Protein AF-A0A841QJ33-F1 (afdb_monomer_lite)

Radius of gyration: 14.46 Å; chains: 1; bounding box: 26×19×44 Å

Foldseek 3Di:
DDDDDPPPPVCNVVPQPPDPLQNVLVVCVVVVHDDDPVSCVSPVVVVD

pLDDT: mean 72.38, std 15.31, range [37.91, 90.12]

Structure (mmCIF, N/CA/C/O backbone):
data_AF-A0A841QJ33-F1
#
_entry.id   AF-A0A841QJ33-F1
#
loop_
_atom_site.group_PDB
_atom_site.id
_atom_site.type_symbol
_atom_site.label_atom_id
_atom_site.label_alt_id
_atom_site.label_comp_id
_atom_site.label_asym_id
_atom_site.label_entity_id
_atom_site.label_seq_id
_atom_site.pdbx_PDB_ins_code
_atom_site.Cartn_x
_atom_site.Cartn_y
_atom_site.Cartn_z
_atom_site.occupancy
_atom_site.B_iso_or_equiv
_atom_site.auth_seq_id
_atom_site.auth_comp_id
_atom_site.auth_asym_id
_atom_site.auth_atom_id
_atom_site.pdbx_PDB_model_num
ATOM 1 N N . MET A 1 1 ? 18.460 11.997 -34.205 1.00 37.91 1 MET A N 1
ATOM 2 C CA . MET A 1 1 ? 17.587 10.836 -34.478 1.00 37.91 1 MET A CA 1
ATOM 3 C C . MET A 1 1 ? 17.074 10.328 -33.144 1.00 37.91 1 MET A C 1
ATOM 5 O O . MET A 1 1 ? 17.869 10.066 -32.254 1.00 37.91 1 MET A O 1
ATOM 9 N N . THR A 1 2 ? 15.759 10.350 -32.970 1.00 54.91 2 THR A N 1
ATOM 10 C CA . THR A 1 2 ? 15.030 10.063 -31.731 1.00 54.91 2 THR A CA 1
ATOM 11 C C . THR A 1 2 ? 14.932 8.559 -31.490 1.00 54.91 2 THR A C 1
ATOM 13 O O . THR A 1 2 ? 14.215 7.875 -32.214 1.00 54.91 2 THR A O 1
ATOM 16 N N . THR A 1 3 ? 15.590 8.046 -30.455 1.00 46.00 3 THR A N 1
ATOM 17 C CA . THR A 1 3 ? 15.318 6.699 -29.937 1.00 46.00 3 THR A CA 1
ATOM 18 C C . THR A 1 3 ? 15.374 6.728 -28.418 1.00 46.00 3 THR A C 1
ATOM 20 O O . THR A 1 3 ? 16.408 6.447 -27.823 1.00 46.00 3 THR A O 1
ATOM 23 N N . SER A 1 4 ? 14.250 7.049 -27.781 1.00 61.91 4 SER A N 1
ATOM 24 C CA . SER A 1 4 ? 13.960 6.442 -26.484 1.00 61.91 4 SER A CA 1
ATOM 25 C C . SER A 1 4 ? 12.860 5.416 -26.711 1.00 61.91 4 SER A C 1
ATOM 27 O O . SER A 1 4 ? 11.735 5.804 -27.024 1.00 61.91 4 SER A O 1
ATOM 29 N N . PRO A 1 5 ? 13.170 4.114 -26.628 1.00 51.06 5 PRO A N 1
ATOM 30 C CA . PRO A 1 5 ? 12.130 3.133 -26.427 1.00 51.06 5 PRO A CA 1
ATOM 31 C C . PRO A 1 5 ? 12.594 2.166 -25.337 1.00 51.06 5 PRO A C 1
ATOM 33 O O . PRO A 1 5 ? 12.774 0.977 -25.598 1.00 51.06 5 PRO A O 1
ATOM 36 N N . PHE A 1 6 ? 12.822 2.660 -24.115 1.00 58.44 6 PHE A N 1
ATOM 37 C CA . PHE A 1 6 ? 12.803 1.772 -22.951 1.00 58.44 6 PHE A CA 1
ATOM 38 C C . PHE A 1 6 ? 11.365 1.263 -22.825 1.00 58.44 6 PHE A C 1
ATOM 40 O O . PHE A 1 6 ? 10.507 1.862 -22.186 1.00 58.44 6 PHE A O 1
ATOM 47 N N . LYS A 1 7 ? 11.068 0.195 -23.567 1.00 58.72 7 LYS A N 1
ATOM 48 C CA . LYS A 1 7 ? 9.869 -0.605 -23.381 1.00 58.72 7 LYS A CA 1
ATOM 49 C C . LYS A 1 7 ? 10.021 -1.186 -21.977 1.00 58.72 7 LYS A C 1
ATOM 51 O O . LYS A 1 7 ? 11.012 -1.895 -21.784 1.00 58.72 7 LYS A O 1
ATOM 56 N N . PRO A 1 8 ? 9.133 -0.873 -21.018 1.00 56.34 8 PRO A N 1
ATOM 57 C CA . PRO A 1 8 ? 9.291 -1.365 -19.661 1.00 56.34 8 PRO A CA 1
ATOM 58 C C . PRO A 1 8 ? 9.396 -2.882 -19.731 1.00 56.34 8 PRO A C 1
ATOM 60 O O . PRO A 1 8 ? 8.507 -3.568 -20.248 1.00 56.34 8 PRO A O 1
ATOM 63 N N . THR A 1 9 ? 10.558 -3.404 -19.350 1.00 61.69 9 THR A N 1
ATOM 64 C CA . THR A 1 9 ? 10.802 -4.839 -19.374 1.00 61.69 9 THR A CA 1
ATOM 65 C C . THR A 1 9 ? 9.917 -5.481 -18.317 1.00 61.69 9 THR A C 1
ATOM 67 O O . THR A 1 9 ? 9.531 -4.845 -17.339 1.00 61.69 9 THR A O 1
ATOM 70 N N . ASN A 1 10 ? 9.613 -6.771 -18.472 1.00 58.44 10 ASN A N 1
ATOM 71 C CA . ASN A 1 10 ? 8.890 -7.534 -17.451 1.00 58.44 10 ASN A CA 1
ATOM 72 C C . ASN A 1 10 ? 9.483 -7.322 -16.044 1.00 58.44 10 ASN A C 1
ATOM 74 O O . ASN A 1 10 ? 8.754 -7.325 -15.069 1.00 58.44 10 ASN A O 1
ATOM 78 N N . SER A 1 11 ? 10.781 -7.048 -15.920 1.00 56.41 11 SER A N 1
ATOM 79 C CA . SER A 1 11 ? 11.403 -6.688 -14.647 1.00 56.41 11 SER A CA 1
ATOM 80 C C . SER A 1 11 ? 10.879 -5.399 -14.010 1.00 56.41 11 SER A C 1
ATOM 82 O O . SER A 1 11 ? 10.925 -5.322 -12.802 1.00 56.41 11 SER A O 1
ATOM 84 N N . GLU A 1 12 ? 10.416 -4.392 -14.753 1.00 56.75 12 GLU A N 1
ATOM 85 C CA . GLU A 1 12 ? 9.809 -3.173 -14.186 1.00 56.75 12 GLU A CA 1
ATOM 86 C C . GLU A 1 12 ? 8.328 -3.382 -13.845 1.00 56.75 12 GLU A C 1
ATOM 88 O O . GLU A 1 12 ? 7.834 -2.824 -12.871 1.00 56.75 12 GLU A O 1
ATOM 93 N N . ILE A 1 13 ? 7.640 -4.235 -14.610 1.00 58.62 13 ILE A N 1
ATOM 94 C CA . ILE A 1 13 ? 6.219 -4.576 -14.422 1.00 58.62 13 ILE A CA 1
ATOM 95 C C . ILE A 1 13 ? 6.031 -5.591 -13.278 1.00 58.62 13 ILE A C 1
ATOM 97 O O . ILE A 1 13 ? 5.057 -5.526 -12.532 1.00 58.62 13 ILE A O 1
ATOM 101 N N . TYR A 1 14 ? 6.975 -6.521 -13.129 1.00 59.38 14 TYR A N 1
ATOM 102 C CA . TYR A 1 14 ? 6.992 -7.577 -12.114 1.00 59.38 14 TYR A CA 1
ATOM 103 C C . TYR A 1 14 ? 8.080 -7.361 -11.056 1.00 59.38 14 TYR A C 1
ATOM 105 O O . TYR A 1 14 ? 8.317 -8.265 -10.252 1.00 59.38 14 TYR A O 1
ATOM 113 N N . ALA A 1 15 ? 8.760 -6.205 -11.040 1.00 61.69 15 ALA A N 1
ATOM 114 C CA . ALA A 1 15 ? 9.707 -5.905 -9.970 1.00 61.69 15 ALA A CA 1
ATOM 115 C C . ALA A 1 15 ? 8.947 -5.919 -8.644 1.00 61.69 15 ALA A C 1
ATOM 117 O O . ALA A 1 15 ? 8.010 -5.131 -8.473 1.00 61.69 15 ALA A O 1
ATOM 118 N N . PRO A 1 16 ? 9.352 -6.760 -7.678 1.00 61.41 16 PRO A N 1
ATOM 119 C CA . PRO A 1 16 ? 8.894 -6.566 -6.322 1.00 61.41 16 PRO A CA 1
ATOM 120 C C . PRO A 1 16 ? 9.324 -5.162 -5.869 1.00 61.41 16 PRO A C 1
ATOM 122 O O . PRO A 1 16 ? 10.348 -4.642 -6.334 1.00 61.41 16 PRO A O 1
ATOM 125 N N . PRO A 1 17 ? 8.561 -4.523 -4.972 1.00 65.19 17 PRO A N 1
ATOM 126 C CA . PRO A 1 17 ? 8.927 -3.219 -4.448 1.00 65.19 17 PRO A CA 1
ATOM 127 C C . PRO A 1 17 ? 10.365 -3.257 -3.937 1.00 65.19 17 PRO A C 1
ATOM 129 O O . PRO A 1 17 ? 10.725 -4.111 -3.130 1.00 65.19 17 PRO A O 1
ATOM 132 N N . ARG A 1 18 ? 11.198 -2.323 -4.410 1.00 73.88 18 ARG A N 1
ATOM 133 C CA . ARG A 1 18 ? 12.607 -2.215 -3.986 1.00 73.88 18 ARG A CA 1
ATOM 134 C C . ARG A 1 18 ? 12.752 -1.926 -2.488 1.00 73.88 18 ARG A C 1
ATOM 136 O O . ARG A 1 18 ? 13.844 -2.054 -1.948 1.00 73.88 18 ARG A O 1
ATOM 143 N N . ASN A 1 19 ? 11.655 -1.543 -1.836 1.00 81.19 19 ASN A N 1
ATOM 144 C CA . ASN A 1 19 ? 11.546 -1.382 -0.399 1.00 81.19 19 ASN A CA 1
ATOM 145 C C . ASN A 1 19 ? 10.560 -2.419 0.167 1.00 81.19 19 ASN A C 1
ATOM 147 O O . ASN A 1 19 ? 9.392 -2.465 -0.227 1.00 81.19 19 ASN A O 1
ATOM 151 N N . TRP A 1 20 ? 11.037 -3.218 1.121 1.00 81.06 20 TRP A N 1
ATOM 152 C CA . TRP A 1 20 ? 10.244 -4.229 1.811 1.00 81.06 20 TRP A CA 1
ATOM 153 C C . TRP A 1 20 ? 9.029 -3.645 2.546 1.00 81.06 20 TRP A C 1
ATOM 155 O O . TRP A 1 20 ? 7.946 -4.228 2.500 1.00 81.06 20 TRP A O 1
ATOM 165 N N . ASP A 1 21 ? 9.156 -2.456 3.136 1.00 84.56 21 ASP A N 1
ATOM 166 C CA . ASP A 1 21 ? 8.058 -1.791 3.849 1.00 84.56 21 ASP A CA 1
ATOM 167 C C . ASP A 1 21 ? 6.906 -1.439 2.903 1.00 84.56 21 ASP A C 1
ATOM 169 O O . ASP A 1 21 ? 5.728 -1.569 3.246 1.00 84.56 21 ASP A O 1
ATOM 173 N N . VAL A 1 22 ? 7.248 -1.062 1.669 1.00 84.00 22 VAL A N 1
ATOM 174 C CA . VAL A 1 22 ? 6.283 -0.779 0.605 1.00 84.00 22 VAL A CA 1
ATOM 175 C C . VAL A 1 22 ? 5.597 -2.064 0.139 1.00 84.00 22 VAL A C 1
ATOM 177 O O . VAL A 1 22 ? 4.384 -2.067 -0.065 1.00 84.00 22 VAL A O 1
ATOM 180 N N . ALA A 1 23 ? 6.336 -3.170 0.012 1.00 84.69 23 ALA A N 1
ATOM 181 C CA . ALA A 1 23 ? 5.751 -4.470 -0.321 1.00 84.69 23 ALA A CA 1
ATOM 182 C C . ALA A 1 23 ? 4.749 -4.933 0.736 1.00 84.69 23 ALA A C 1
ATOM 184 O O . ALA A 1 23 ? 3.631 -5.318 0.393 1.00 84.69 23 ALA A O 1
ATOM 185 N N . CYS A 1 24 ? 5.109 -4.818 2.013 1.00 86.75 24 CYS A N 1
ATOM 186 C CA . CYS A 1 24 ? 4.215 -5.122 3.124 1.00 86.75 24 CYS A CA 1
ATOM 187 C C . CYS A 1 24 ? 2.960 -4.240 3.104 1.00 86.75 24 CYS A C 1
ATOM 189 O O . CYS A 1 24 ? 1.849 -4.754 3.235 1.00 86.75 24 CYS A O 1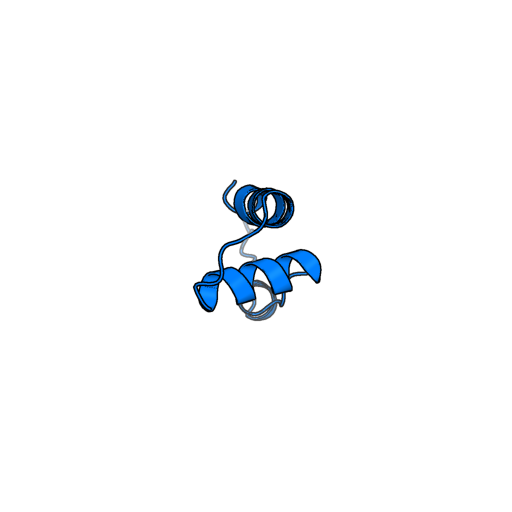
ATOM 191 N N . ALA A 1 25 ? 3.112 -2.930 2.881 1.00 87.75 25 ALA A N 1
ATOM 192 C CA . ALA A 1 25 ? 1.979 -2.013 2.784 1.00 87.75 25 ALA A CA 1
ATOM 193 C C . ALA A 1 25 ? 1.045 -2.367 1.610 1.00 87.75 25 ALA A C 1
ATOM 195 O O . ALA A 1 25 ? -0.169 -2.434 1.785 1.00 87.75 25 ALA A O 1
ATOM 196 N N . LEU A 1 26 ? 1.587 -2.670 0.428 1.00 85.75 26 LEU A N 1
ATOM 197 C CA . LEU A 1 26 ? 0.788 -3.083 -0.731 1.00 85.75 26 LEU A CA 1
ATOM 198 C C . LEU A 1 26 ? 0.079 -4.426 -0.508 1.00 85.75 26 LEU A C 1
ATOM 200 O O . LEU A 1 26 ? -1.076 -4.581 -0.907 1.00 85.75 26 LEU A O 1
ATOM 204 N N . CYS A 1 27 ? 0.737 -5.392 0.135 1.00 87.25 27 CYS A N 1
ATOM 205 C CA . CYS A 1 27 ? 0.120 -6.669 0.493 1.00 87.25 27 CYS A CA 1
ATOM 206 C C . CYS A 1 27 ? -1.040 -6.483 1.477 1.00 87.25 27 CYS A C 1
ATOM 208 O O . CYS A 1 27 ? -2.112 -7.041 1.254 1.00 87.25 27 CYS A O 1
ATOM 210 N N . ASN A 1 28 ? -0.863 -5.653 2.507 1.00 89.25 28 ASN A N 1
ATOM 211 C CA . ASN A 1 28 ? -1.927 -5.329 3.457 1.00 89.25 28 ASN A CA 1
ATOM 212 C C . ASN A 1 28 ? -3.116 -4.654 2.763 1.00 89.25 28 ASN A C 1
ATOM 214 O O . ASN A 1 28 ? -4.255 -5.062 2.976 1.00 89.25 28 ASN A O 1
ATOM 218 N N . LEU A 1 29 ? -2.852 -3.698 1.865 1.00 87.06 29 LEU A N 1
ATOM 219 C CA 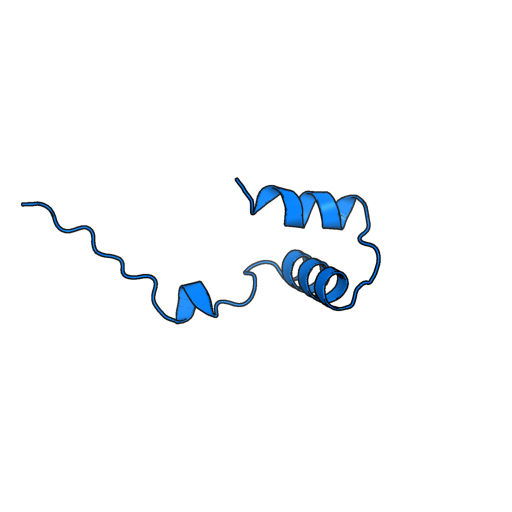. LEU A 1 29 ? -3.892 -3.035 1.077 1.00 87.06 29 LEU A CA 1
ATOM 220 C C . LEU A 1 29 ? -4.683 -4.041 0.224 1.00 87.06 29 LEU A C 1
ATOM 222 O O . LEU A 1 29 ? -5.912 -4.029 0.231 1.00 87.06 29 LEU A O 1
ATOM 226 N N . ARG A 1 30 ? -3.988 -4.954 -0.469 1.00 85.50 30 ARG A N 1
ATOM 227 C CA . ARG A 1 30 ? -4.612 -6.017 -1.281 1.00 85.50 30 ARG A CA 1
ATOM 228 C C . ARG A 1 30 ? -5.408 -7.017 -0.446 1.00 85.50 30 ARG A C 1
ATOM 230 O O . ARG A 1 30 ? -6.403 -7.545 -0.929 1.00 85.50 30 ARG A O 1
ATOM 237 N N . ALA A 1 31 ? -4.984 -7.265 0.788 1.00 89.19 31 ALA A N 1
ATOM 238 C CA . ALA A 1 31 ? -5.689 -8.118 1.737 1.00 89.19 31 ALA A CA 1
ATOM 239 C C . ALA A 1 31 ? -6.871 -7.409 2.432 1.00 89.19 31 ALA A C 1
ATOM 241 O O . ALA A 1 31 ? -7.547 -8.031 3.249 1.00 89.19 31 ALA A O 1
ATOM 242 N N . GLY A 1 32 ? -7.123 -6.124 2.143 1.00 88.31 32 GLY A N 1
ATOM 243 C CA . GLY A 1 32 ? -8.165 -5.331 2.804 1.00 88.31 32 GLY A CA 1
ATOM 244 C C . GLY A 1 32 ? -7.837 -4.968 4.257 1.00 88.31 32 GLY A C 1
ATOM 245 O O . GLY A 1 32 ? -8.724 -4.571 5.011 1.00 88.31 32 GLY A O 1
ATOM 246 N N . VAL A 1 33 ? -6.573 -5.108 4.662 1.00 89.00 33 VAL A N 1
ATOM 247 C CA . VAL A 1 33 ? -6.098 -4.742 5.997 1.00 89.00 33 VAL A CA 1
ATOM 248 C C . VAL A 1 33 ? -5.904 -3.222 6.050 1.00 89.00 33 VAL A C 1
ATOM 250 O O . VAL A 1 33 ? -5.230 -2.664 5.178 1.00 89.00 33 VAL A O 1
ATOM 253 N N . PRO A 1 34 ? -6.452 -2.528 7.065 1.00 88.06 34 PRO A N 1
ATOM 254 C CA . PRO A 1 34 ? -6.243 -1.096 7.230 1.00 88.06 34 PRO A CA 1
ATOM 255 C C . PRO A 1 34 ? -4.753 -0.766 7.347 1.00 88.06 34 PRO A C 1
ATOM 257 O O . PRO A 1 34 ? -4.047 -1.317 8.191 1.00 88.06 34 PRO A O 1
ATOM 260 N N . LEU A 1 35 ? -4.278 0.157 6.512 1.00 88.94 35 LEU A N 1
ATOM 261 C CA . LEU A 1 35 ? -2.899 0.631 6.579 1.00 88.94 35 LEU A CA 1
ATOM 262 C C . LEU A 1 35 ? -2.701 1.605 7.736 1.00 88.94 35 LEU A C 1
ATOM 264 O O . LEU A 1 35 ? -3.562 2.445 8.016 1.00 88.94 35 LEU A O 1
ATOM 268 N N . THR A 1 36 ? -1.524 1.542 8.354 1.00 90.12 36 THR A N 1
ATOM 269 C CA . THR A 1 36 ? -1.075 2.567 9.303 1.00 90.12 36 THR A CA 1
ATOM 270 C C . THR A 1 36 ? -0.752 3.874 8.575 1.00 90.12 36 THR A C 1
ATOM 272 O O . THR A 1 36 ? -0.484 3.875 7.374 1.00 90.12 36 THR A O 1
ATOM 275 N N . GLU A 1 37 ? -0.720 5.002 9.290 1.00 88.38 37 GLU A N 1
ATOM 276 C CA . GLU A 1 37 ? -0.370 6.307 8.698 1.00 88.38 37 GLU A CA 1
ATOM 277 C C . GLU A 1 37 ? 1.011 6.295 8.016 1.00 88.38 37 GLU A C 1
ATOM 279 O O . GLU A 1 37 ? 1.176 6.840 6.925 1.00 88.38 37 GLU A O 1
ATOM 284 N N . ALA A 1 38 ? 1.982 5.581 8.595 1.00 85.75 38 ALA A N 1
ATOM 285 C CA . ALA A 1 38 ? 3.299 5.389 7.990 1.00 85.75 38 ALA A CA 1
ATOM 286 C C . ALA A 1 38 ? 3.220 4.610 6.663 1.00 85.75 38 ALA A C 1
ATOM 288 O O . ALA A 1 38 ? 3.835 4.997 5.672 1.00 85.75 38 ALA A O 1
ATOM 289 N N . GLN A 1 39 ? 2.420 3.541 6.610 1.00 85.75 39 GLN A N 1
ATOM 290 C CA . GLN A 1 39 ? 2.218 2.750 5.392 1.00 85.75 39 GLN A CA 1
ATOM 291 C C . GLN A 1 39 ? 1.451 3.525 4.313 1.00 85.75 39 GLN A C 1
ATOM 293 O O . GLN A 1 39 ? 1.772 3.403 3.132 1.00 85.75 39 GLN A O 1
ATOM 298 N N . LYS A 1 40 ? 0.484 4.365 4.701 1.00 86.44 40 LYS A N 1
ATOM 299 C CA . LYS A 1 40 ? -0.224 5.259 3.772 1.00 86.44 40 LYS A CA 1
ATOM 300 C C . LYS A 1 40 ? 0.727 6.263 3.126 1.00 86.44 40 LYS A C 1
ATOM 302 O O . LYS A 1 40 ? 0.673 6.437 1.913 1.00 86.44 40 LYS A O 1
ATOM 307 N N . ALA A 1 41 ? 1.626 6.870 3.904 1.00 85.81 41 ALA A N 1
ATOM 308 C CA . ALA A 1 41 ? 2.637 7.786 3.375 1.00 85.81 41 ALA A CA 1
ATOM 309 C C . ALA A 1 41 ? 3.596 7.091 2.390 1.00 85.81 41 ALA A C 1
ATOM 311 O O . ALA A 1 41 ? 4.004 7.685 1.394 1.00 85.81 41 AL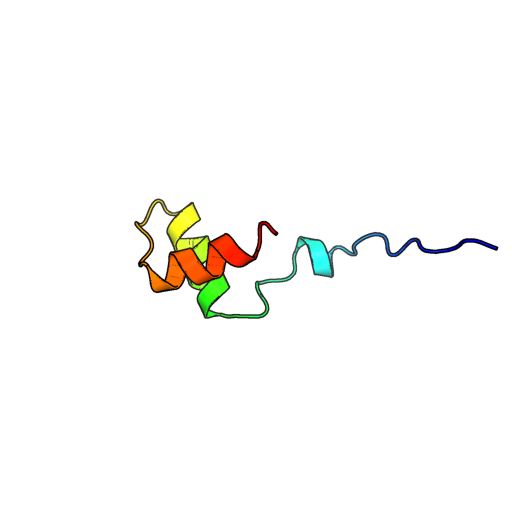A A O 1
ATOM 312 N N . LEU A 1 42 ? 3.926 5.819 2.638 1.00 82.38 42 LEU A N 1
ATOM 313 C CA . LEU A 1 42 ? 4.779 5.018 1.757 1.00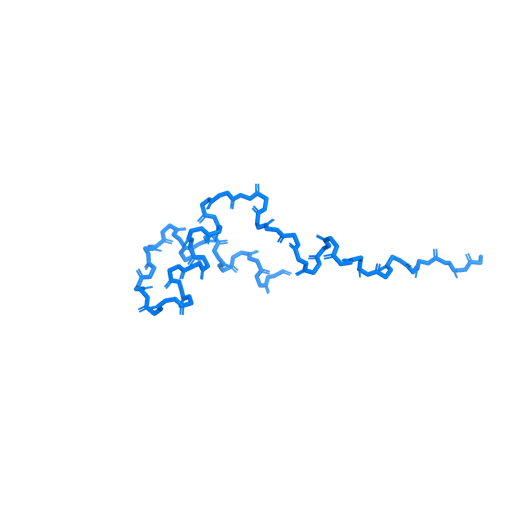 82.38 42 LEU A CA 1
ATOM 314 C C . LEU A 1 42 ? 4.101 4.665 0.424 1.00 82.38 42 LEU A C 1
ATOM 316 O O . LEU A 1 42 ? 4.749 4.734 -0.617 1.00 82.38 42 LEU A O 1
ATOM 320 N N . VAL A 1 43 ? 2.813 4.304 0.439 1.00 76.00 43 VAL A N 1
ATOM 321 C CA . VAL A 1 43 ? 2.069 3.943 -0.784 1.00 76.00 43 VAL A CA 1
ATOM 322 C C . VAL A 1 43 ? 1.621 5.183 -1.565 1.00 76.00 43 VAL A C 1
ATOM 324 O O . VAL A 1 43 ? 1.766 5.211 -2.783 1.00 76.00 43 VAL A O 1
ATOM 327 N N . GLY A 1 44 ? 1.149 6.235 -0.889 1.00 72.38 44 GLY A N 1
ATOM 328 C CA . GLY A 1 44 ? 0.657 7.461 -1.533 1.00 72.38 44 GLY A CA 1
ATOM 329 C C . GLY A 1 44 ? 1.728 8.260 -2.286 1.00 72.38 44 GLY A C 1
ATOM 330 O O . GLY A 1 44 ? 1.409 8.998 -3.211 1.00 72.38 44 GLY A O 1
ATOM 331 N N . ASN A 1 45 ? 3.008 8.080 -1.948 1.00 61.06 45 ASN A N 1
ATOM 332 C CA . ASN A 1 45 ? 4.121 8.696 -2.676 1.00 61.06 45 ASN A CA 1
ATOM 333 C C . ASN A 1 45 ? 4.481 7.980 -3.993 1.00 61.06 45 ASN A C 1
ATOM 335 O O . ASN A 1 45 ? 5.310 8.501 -4.732 1.00 61.06 45 ASN A O 1
ATOM 339 N N . MET A 1 46 ? 3.896 6.812 -4.298 1.00 56.25 46 MET A N 1
ATOM 340 C CA . MET A 1 46 ? 4.096 6.122 -5.585 1.00 56.25 46 MET A CA 1
ATOM 341 C C . MET A 1 46 ? 3.102 6.544 -6.677 1.00 56.25 46 MET A C 1
ATOM 343 O O . MET A 1 46 ? 3.320 6.205 -7.835 1.00 56.25 46 MET A O 1
ATOM 347 N N . G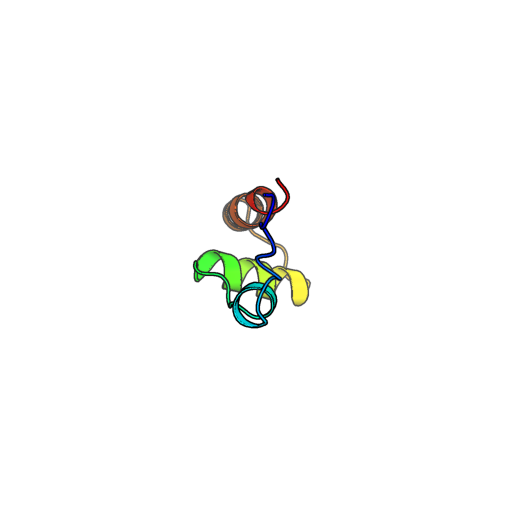LU A 1 47 ? 2.022 7.258 -6.337 1.00 50.97 47 GLU A N 1
ATOM 348 C CA . GLU A 1 47 ? 1.022 7.736 -7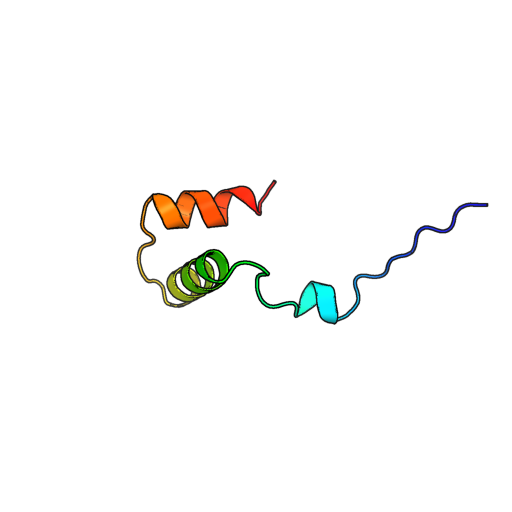.313 1.00 50.97 47 GLU A CA 1
ATOM 349 C C . GLU A 1 47 ? 1.351 9.119 -7.919 1.00 50.97 47 GLU A C 1
ATOM 351 O O . GLU A 1 47 ? 0.532 9.682 -8.646 1.00 50.97 47 GLU A O 1
ATOM 356 N N . LYS A 1 48 ? 2.536 9.675 -7.644 1.00 45.75 48 LYS A N 1
ATOM 357 C CA . LYS A 1 48 ? 3.052 10.906 -8.267 1.00 45.75 48 LYS A CA 1
ATOM 358 C C . LYS A 1 48 ? 4.233 10.607 -9.176 1.00 45.75 48 LYS A C 1
ATOM 360 O O . LYS A 1 48 ? 4.307 11.272 -10.231 1.00 45.75 48 LYS A O 1
#

Secondary structure (DSSP, 8-state):
---------HHHHSPPPSSHHHHHHHHHHHTTPPPPHHHHHHHHTT--

Sequence (48 aa):
MTTSPFKPTNSEIYAPPRNWDVACALCNLRAGVPLTEAQKALVGNMEK

Organism: NCBI:txid104100